Protein AF-A0A645HTK4-F1 (afdb_monomer_lite)

Sequence (101 aa):
MVKGFEHVIRPSVYMAYEDKYFDSLAVNLAFIHYEKLAEMFGGYGELVEDPDQIVPAIERAIASGKPAIVNVRVEDILKDGYSTRTKVMATAFAPYCRDYE

Secondary structure (DSSP, 8-state):
--TTGGGSS-HHHHHHHHHHH---TTT-PPP--HHHHHHHTTSEEEEE-SGGGHHHHHHHHHHTTS-EEEEE----TTTTSS-HHHHHHHHHHGGG-----

Foldseek 3Di:
DDPPQQDDAALVVQVVCCVVPLARPPPDDPDDQVLVVQVVVVAGGDEAADPVCPVVVVVVRVVVVGPGDHHYDDDDPSSNHDDPVVVVVSVVCVVSYDHDD

Radius of gyration: 19.72 Å; chains: 1; bounding box: 36×35×49 Å

Structure (mmCIF, N/CA/C/O backbone):
data_AF-A0A645HTK4-F1
#
_entry.id   AF-A0A645HTK4-F1
#
loop_
_atom_site.group_PDB
_atom_site.id
_atom_site.type_symbol
_atom_site.label_atom_id
_atom_site.label_alt_id
_atom_site.label_comp_id
_atom_site.label_asym_id
_atom_site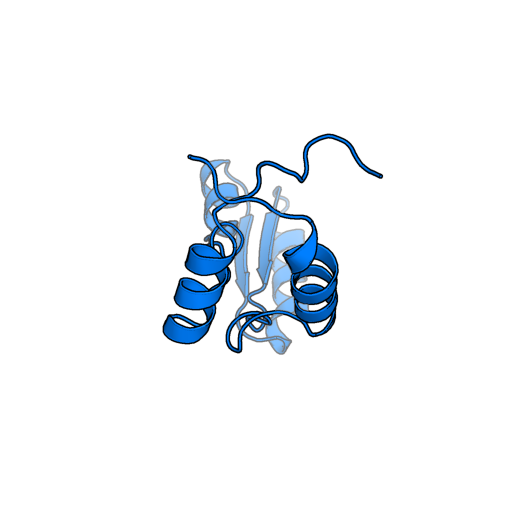.label_entity_id
_atom_site.label_seq_id
_atom_site.pdbx_PDB_ins_code
_atom_site.Cartn_x
_atom_site.Cartn_y
_atom_site.Cartn_z
_atom_site.occupancy
_atom_site.B_iso_or_equiv
_atom_site.auth_seq_id
_atom_site.auth_comp_id
_atom_site.auth_asym_id
_atom_site.auth_atom_id
_atom_site.pdbx_PDB_model_num
ATOM 1 N N . MET A 1 1 ? -1.004 18.512 -32.741 1.00 46.94 1 MET A N 1
ATOM 2 C CA . MET A 1 1 ? 0.378 18.730 -32.266 1.00 46.94 1 MET A CA 1
ATOM 3 C C . MET A 1 1 ? 0.291 19.435 -30.924 1.00 46.94 1 MET A C 1
ATOM 5 O O . MET A 1 1 ? -0.241 20.538 -30.883 1.00 46.94 1 MET A O 1
ATOM 9 N N . VAL A 1 2 ? 0.683 18.771 -29.835 1.00 42.09 2 VAL A N 1
ATOM 10 C CA . VAL A 1 2 ? 0.683 19.374 -28.493 1.00 42.09 2 VAL A CA 1
ATOM 11 C C . VAL A 1 2 ? 1.997 20.133 -28.347 1.00 42.09 2 VAL A C 1
ATOM 13 O O . VAL A 1 2 ? 3.062 19.529 -28.390 1.00 42.09 2 VAL A O 1
ATOM 16 N N . LYS A 1 3 ? 1.919 21.459 -28.264 1.00 41.56 3 LYS A N 1
ATOM 17 C CA . LYS A 1 3 ? 3.073 22.341 -28.053 1.00 41.56 3 LYS A CA 1
ATOM 18 C C . LYS A 1 3 ? 3.667 22.054 -26.662 1.00 41.56 3 LYS A C 1
ATOM 20 O O . LYS A 1 3 ? 2.893 22.004 -25.708 1.00 41.56 3 LYS A O 1
ATOM 25 N N . GLY A 1 4 ? 4.982 21.867 -26.547 1.00 53.00 4 GLY A N 1
ATOM 26 C CA . GLY A 1 4 ? 5.695 21.623 -25.282 1.00 53.00 4 GLY A CA 1
ATOM 27 C C . GLY A 1 4 ? 6.349 20.240 -25.136 1.00 53.00 4 GLY A C 1
ATOM 28 O O . GLY A 1 4 ? 7.067 20.020 -24.166 1.00 53.00 4 GLY A O 1
ATOM 29 N N . PHE A 1 5 ? 6.140 19.316 -26.080 1.00 54.16 5 PHE A N 1
ATOM 30 C CA . PHE A 1 5 ? 6.776 17.985 -26.075 1.00 54.16 5 PHE A CA 1
ATOM 31 C C . PHE A 1 5 ? 8.167 17.961 -26.731 1.00 54.16 5 PHE A C 1
ATOM 33 O O . PHE A 1 5 ? 8.918 17.008 -26.555 1.00 54.16 5 PHE A O 1
ATOM 40 N N . GLU A 1 6 ? 8.549 19.016 -27.448 1.00 56.00 6 GLU A N 1
ATOM 41 C CA . GLU A 1 6 ? 9.864 19.189 -28.085 1.00 56.00 6 GLU A CA 1
ATOM 42 C C . GLU A 1 6 ? 11.052 19.222 -27.098 1.00 56.00 6 GLU A C 1
ATOM 44 O O . GLU A 1 6 ? 12.209 19.218 -27.509 1.00 56.00 6 GLU A O 1
ATOM 49 N N . HIS A 1 7 ? 10.748 19.245 -25.804 1.00 55.84 7 HIS A N 1
ATOM 50 C CA . HIS A 1 7 ? 11.618 19.577 -24.686 1.00 55.84 7 HIS A CA 1
ATOM 51 C C . HIS A 1 7 ? 11.509 18.511 -23.570 1.00 55.84 7 HIS A C 1
ATOM 53 O O . HIS A 1 7 ? 11.553 18.802 -22.377 1.00 55.84 7 HIS A O 1
ATOM 59 N N . VAL A 1 8 ? 11.315 17.242 -23.923 1.00 60.91 8 VAL A N 1
ATOM 60 C CA . VAL A 1 8 ? 11.361 16.139 -22.945 1.00 60.91 8 VAL A CA 1
ATOM 61 C C . VAL A 1 8 ? 12.824 15.760 -22.665 1.00 60.91 8 VAL A C 1
ATOM 63 O O . VAL A 1 8 ? 13.709 16.068 -23.462 1.00 60.91 8 VAL A O 1
ATOM 66 N N . ILE A 1 9 ? 13.095 15.129 -21.512 1.00 63.66 9 ILE A N 1
ATOM 67 C CA . ILE A 1 9 ? 14.389 14.495 -21.189 1.00 63.66 9 ILE A CA 1
ATOM 68 C C . ILE A 1 9 ? 14.957 13.811 -22.440 1.00 63.66 9 ILE A C 1
ATOM 70 O O . ILE A 1 9 ? 14.210 13.114 -23.128 1.00 63.66 9 ILE A O 1
ATOM 74 N N . ARG A 1 10 ? 16.262 14.011 -22.709 1.00 65.75 10 ARG A N 1
ATOM 75 C CA . ARG A 1 10 ? 16.976 13.448 -23.869 1.00 65.75 10 ARG A CA 1
ATOM 76 C C . ARG A 1 10 ? 16.529 11.998 -24.113 1.00 65.75 10 ARG A C 1
ATOM 78 O O . ARG A 1 10 ? 16.859 11.144 -23.283 1.00 65.75 10 ARG A O 1
ATOM 85 N N . PRO A 1 11 ? 15.784 11.694 -25.195 1.00 66.88 11 PRO A N 1
ATOM 86 C CA . PRO A 1 11 ? 15.213 10.363 -25.402 1.00 66.88 11 PRO A CA 1
ATOM 87 C C . PRO A 1 11 ? 16.277 9.270 -25.416 1.00 66.88 11 PRO A C 1
ATOM 89 O O . PRO A 1 11 ? 16.052 8.180 -24.907 1.00 66.88 11 PRO A O 1
ATOM 92 N N . SER A 1 12 ? 17.463 9.590 -25.935 1.00 67.94 12 SER A N 1
ATOM 93 C CA . SER A 1 12 ? 18.632 8.709 -25.933 1.00 67.94 12 SER A CA 1
ATOM 94 C C . SER A 1 12 ? 19.090 8.338 -24.516 1.00 67.94 12 SER A C 1
ATOM 96 O O . SER A 1 12 ? 19.396 7.178 -24.252 1.00 67.94 12 SER A O 1
ATOM 98 N N . VAL A 1 13 ? 19.091 9.300 -23.588 1.00 68.75 13 VAL A N 1
ATOM 99 C CA . VAL A 1 13 ? 19.430 9.085 -22.173 1.00 68.75 13 VAL A CA 1
ATOM 100 C C . VAL A 1 13 ? 18.337 8.284 -21.478 1.00 68.75 13 VAL A C 1
ATOM 102 O O . VAL A 1 13 ? 18.643 7.353 -20.741 1.00 68.75 13 VAL A O 1
ATOM 105 N N . TYR A 1 14 ? 17.076 8.628 -21.734 1.00 68.00 14 TYR A N 1
ATOM 106 C CA . TYR A 1 14 ? 15.919 7.942 -21.170 1.00 68.00 14 TYR A CA 1
ATOM 107 C C . TYR A 1 14 ? 15.889 6.463 -21.583 1.00 68.00 14 TYR A C 1
ATOM 109 O O . TYR A 1 14 ? 15.893 5.591 -20.721 1.00 68.00 14 TYR A O 1
ATOM 117 N N . MET A 1 15 ? 16.012 6.178 -22.883 1.00 68.88 15 MET A N 1
ATOM 118 C CA . MET A 1 15 ? 16.051 4.810 -23.406 1.00 68.88 15 MET A CA 1
ATOM 119 C C . MET A 1 15 ? 17.262 4.015 -22.906 1.00 68.88 15 MET A C 1
ATOM 121 O O . MET A 1 15 ? 17.115 2.860 -22.526 1.00 68.88 15 MET A O 1
ATOM 125 N N . ALA A 1 16 ? 18.456 4.619 -22.859 1.00 69.62 16 ALA A N 1
ATOM 126 C CA . ALA A 1 16 ? 19.648 3.937 -22.350 1.00 69.62 16 ALA A CA 1
ATOM 127 C C . ALA A 1 16 ? 19.560 3.630 -20.846 1.00 69.62 16 ALA A C 1
ATOM 129 O O . ALA A 1 16 ? 20.092 2.618 -20.387 1.00 69.62 16 ALA A O 1
ATOM 130 N N . TYR A 1 17 ? 18.910 4.502 -20.070 1.00 67.00 17 TYR A N 1
ATOM 131 C CA . TYR A 1 17 ? 18.659 4.260 -18.654 1.00 67.00 17 TYR A CA 1
ATOM 132 C C . TYR A 1 17 ? 17.680 3.100 -18.472 1.00 67.00 17 TYR A C 1
ATOM 134 O O . TYR A 1 17 ? 17.919 2.207 -17.667 1.00 67.00 17 TYR A O 1
ATOM 142 N N . GLU A 1 18 ? 16.617 3.063 -19.265 1.00 64.44 18 GLU A N 1
ATOM 143 C CA . GLU A 1 18 ? 15.597 2.022 -19.170 1.00 64.44 18 GLU A CA 1
ATOM 144 C C . GLU A 1 18 ? 16.081 0.655 -19.638 1.00 64.44 18 GLU A C 1
ATOM 146 O O . GLU A 1 18 ? 15.827 -0.326 -18.946 1.00 64.44 18 GLU A O 1
ATOM 151 N N . ASP A 1 19 ? 16.846 0.576 -20.729 1.00 66.25 19 ASP A N 1
ATOM 152 C CA . ASP A 1 19 ? 17.473 -0.680 -21.166 1.00 66.25 19 ASP A CA 1
ATOM 153 C C . ASP A 1 19 ? 18.411 -1.251 -20.091 1.00 66.25 19 ASP A C 1
ATOM 155 O O . ASP A 1 19 ? 18.571 -2.467 -19.966 1.00 66.25 19 ASP A O 1
ATOM 159 N N . LYS A 1 20 ? 19.054 -0.374 -19.312 1.00 66.75 20 LYS A N 1
ATOM 160 C CA . LYS A 1 20 ? 20.035 -0.769 -18.299 1.00 66.75 20 LYS A CA 1
ATOM 161 C C . LYS A 1 20 ? 19.407 -1.100 -16.949 1.00 66.75 20 LYS A C 1
ATOM 163 O O . LYS A 1 20 ? 19.892 -2.005 -16.271 1.00 66.75 20 LYS A O 1
ATOM 168 N N . TYR A 1 21 ? 18.400 -0.343 -16.531 1.00 63.41 21 TYR A N 1
ATOM 169 C CA . TYR A 1 21 ? 17.862 -0.403 -15.173 1.00 63.41 21 TYR A CA 1
ATOM 170 C C . TYR A 1 21 ? 16.452 -0.991 -15.106 1.00 63.41 21 TYR A C 1
ATOM 172 O O . TYR A 1 21 ? 16.013 -1.302 -14.005 1.00 63.41 21 TYR A O 1
ATOM 180 N N . PHE A 1 22 ? 15.764 -1.171 -16.246 1.00 60.72 22 PHE A N 1
ATOM 181 C CA . PHE A 1 22 ? 14.354 -1.593 -16.317 1.00 60.72 22 PHE A CA 1
ATOM 182 C C . PHE A 1 22 ? 13.442 -0.781 -15.389 1.00 60.72 22 PHE A C 1
ATOM 184 O O . PHE A 1 22 ? 12.384 -1.231 -14.966 1.00 60.72 22 PHE A O 1
ATOM 191 N N . ASP A 1 23 ? 13.869 0.443 -15.096 1.00 60.78 23 ASP A N 1
ATOM 192 C CA . ASP A 1 23 ? 13.297 1.305 -14.088 1.00 60.78 23 ASP A CA 1
ATOM 193 C C . ASP A 1 23 ? 12.893 2.601 -14.783 1.00 60.78 23 ASP A C 1
ATOM 195 O O . ASP A 1 23 ? 13.742 3.344 -15.291 1.00 60.78 23 ASP A O 1
ATOM 199 N N . SER A 1 24 ? 11.585 2.819 -14.918 1.00 60.66 24 SER A N 1
ATOM 200 C CA . SER A 1 24 ? 11.062 3.955 -15.666 1.00 60.66 24 SER A CA 1
ATOM 201 C C . SER A 1 24 ? 11.455 5.261 -14.971 1.00 60.66 24 SER A C 1
ATOM 203 O O . SER A 1 24 ? 10.910 5.635 -13.926 1.00 60.66 24 SER A O 1
ATOM 205 N N . LEU A 1 25 ? 12.409 5.974 -15.579 1.00 59.31 25 LEU A N 1
ATOM 206 C CA . LEU A 1 25 ? 12.978 7.202 -15.031 1.00 59.31 25 LEU A CA 1
ATOM 207 C C . LEU A 1 25 ? 11.859 8.226 -14.769 1.00 59.31 25 LEU A C 1
ATOM 209 O O . LEU A 1 25 ? 11.018 8.477 -15.632 1.00 59.31 25 LEU A O 1
ATOM 213 N N . ALA A 1 26 ? 11.871 8.830 -13.579 1.00 62.62 26 ALA A N 1
ATOM 214 C CA . ALA A 1 26 ? 10.911 9.841 -13.120 1.00 62.62 26 ALA A CA 1
ATOM 215 C C . ALA A 1 26 ? 9.451 9.378 -12.912 1.00 62.62 26 ALA A C 1
ATOM 217 O O . ALA A 1 26 ? 8.618 10.210 -12.550 1.00 62.62 26 ALA A O 1
ATOM 218 N N . VAL A 1 27 ? 9.128 8.089 -13.085 1.00 67.50 27 VAL A N 1
ATOM 219 C CA . VAL A 1 27 ? 7.771 7.561 -12.822 1.00 67.50 27 VAL A CA 1
ATOM 220 C C . VAL A 1 27 ? 7.743 6.326 -11.926 1.00 67.50 27 VAL A C 1
ATOM 222 O O . VAL A 1 27 ? 6.679 6.021 -11.391 1.00 67.50 27 VAL A O 1
ATOM 225 N N . ASN A 1 28 ? 8.875 5.649 -11.710 1.00 67.19 28 ASN A N 1
ATOM 226 C CA . ASN A 1 28 ? 8.961 4.646 -10.660 1.00 67.19 28 ASN A CA 1
ATOM 227 C C . 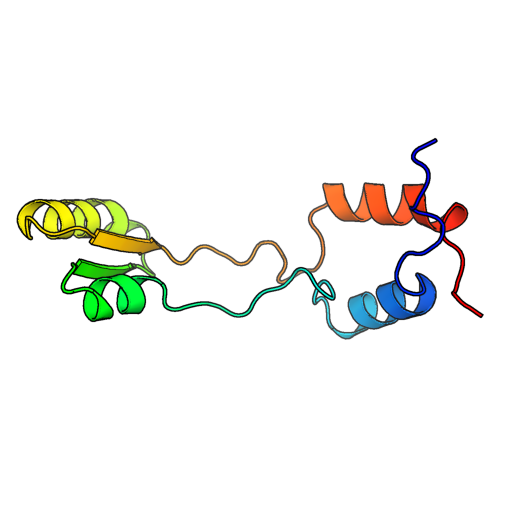ASN A 1 28 ? 9.223 5.319 -9.310 1.00 67.19 28 ASN A C 1
ATOM 229 O O . ASN A 1 28 ? 10.252 5.964 -9.087 1.00 67.19 28 ASN A O 1
ATOM 233 N N . LEU A 1 29 ? 8.246 5.204 -8.422 1.00 73.06 29 LEU A N 1
ATOM 234 C CA . LEU A 1 29 ? 8.324 5.707 -7.063 1.00 73.06 29 LEU A CA 1
ATOM 235 C C . LEU A 1 29 ? 8.591 4.521 -6.148 1.00 73.06 29 LEU A C 1
ATOM 237 O O . LEU A 1 29 ? 7.898 3.508 -6.214 1.00 73.06 29 LEU A O 1
ATOM 241 N N . ALA A 1 30 ? 9.577 4.672 -5.264 1.00 78.88 30 ALA A N 1
ATOM 242 C CA . ALA A 1 30 ? 9.838 3.678 -4.235 1.00 78.88 30 ALA A CA 1
ATOM 243 C C . ALA A 1 30 ? 8.568 3.402 -3.418 1.00 78.88 30 ALA A C 1
ATOM 245 O O . ALA A 1 30 ? 7.735 4.290 -3.230 1.00 78.88 30 ALA A O 1
ATOM 246 N N . PHE A 1 31 ? 8.448 2.182 -2.896 1.00 86.62 31 PHE A N 1
ATOM 247 C CA . PHE A 1 31 ? 7.335 1.818 -2.029 1.00 86.62 31 PHE A CA 1
ATOM 248 C C . PHE A 1 31 ? 7.224 2.784 -0.838 1.00 86.62 31 PHE A C 1
ATOM 250 O O . PHE A 1 31 ? 8.203 3.024 -0.125 1.00 86.62 31 PHE A O 1
ATOM 257 N N . ILE A 1 32 ? 6.024 3.326 -0.619 1.00 91.44 32 ILE A N 1
ATOM 258 C CA . ILE A 1 32 ? 5.745 4.289 0.449 1.00 91.44 32 ILE A CA 1
ATOM 259 C C . ILE A 1 32 ? 4.822 3.646 1.486 1.00 91.44 32 ILE A C 1
ATOM 261 O O . ILE A 1 32 ? 3.762 3.113 1.162 1.00 91.44 32 ILE A O 1
ATOM 265 N N . HIS A 1 33 ? 5.217 3.758 2.754 1.00 95.75 33 HIS A N 1
ATOM 266 C CA . HIS A 1 33 ? 4.442 3.328 3.918 1.00 95.75 33 HIS A CA 1
ATOM 267 C C . HIS A 1 33 ? 3.314 4.322 4.247 1.00 95.75 33 HIS A C 1
ATOM 269 O O . HIS A 1 33 ? 3.361 5.029 5.257 1.00 95.75 33 HIS A O 1
ATOM 275 N N . TYR A 1 34 ? 2.313 4.428 3.369 1.00 96.75 34 TYR A N 1
ATOM 276 C CA . TYR A 1 34 ? 1.190 5.355 3.544 1.00 96.75 34 TYR A CA 1
ATOM 277 C C . TYR A 1 34 ? 0.391 5.091 4.822 1.00 96.75 34 TYR A C 1
ATOM 279 O O . TYR A 1 34 ? -0.127 6.027 5.423 1.00 96.75 34 TYR A O 1
ATOM 287 N N . GLU A 1 35 ? 0.324 3.844 5.278 1.00 97.94 35 GLU A N 1
ATOM 288 C CA . GLU A 1 35 ? -0.345 3.467 6.518 1.00 97.94 35 GLU A CA 1
ATOM 289 C C . GLU A 1 35 ? 0.232 4.193 7.741 1.00 97.94 35 GLU A C 1
ATOM 291 O O . GLU A 1 35 ? -0.519 4.616 8.619 1.00 97.94 35 GLU A O 1
ATOM 296 N N . LYS A 1 36 ? 1.544 4.463 7.756 1.00 97.75 36 LYS A N 1
ATOM 297 C CA . LYS A 1 36 ? 2.187 5.222 8.839 1.00 97.75 36 LYS A CA 1
ATOM 298 C C . LYS A 1 36 ? 1.748 6.681 8.870 1.00 97.75 36 LYS A C 1
ATOM 300 O O . LYS A 1 36 ? 1.746 7.294 9.934 1.00 97.75 36 LYS A O 1
ATOM 305 N N . LEU A 1 37 ? 1.338 7.248 7.732 1.00 97.25 37 LEU A N 1
ATOM 306 C CA . LEU A 1 37 ? 0.763 8.594 7.717 1.00 97.25 37 LEU A CA 1
ATOM 307 C C . LEU A 1 37 ? -0.545 8.622 8.508 1.00 97.25 37 LEU A C 1
ATOM 309 O O . LEU A 1 37 ? -0.758 9.560 9.268 1.00 97.25 37 LEU A O 1
ATOM 313 N N . ALA A 1 38 ? -1.392 7.593 8.392 1.00 97.00 38 ALA A N 1
ATOM 314 C CA . ALA A 1 38 ? -2.611 7.522 9.193 1.00 97.00 38 ALA A CA 1
ATOM 315 C C . ALA A 1 38 ? -2.285 7.508 10.691 1.00 97.00 38 ALA A C 1
ATOM 317 O O . ALA A 1 38 ? -2.871 8.287 11.441 1.00 97.00 38 ALA A O 1
ATOM 318 N N . GLU A 1 39 ? -1.310 6.702 11.119 1.00 95.81 39 GLU A N 1
ATOM 31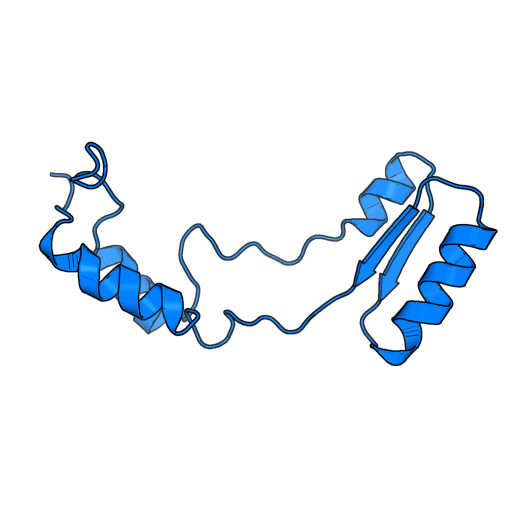9 C CA . GLU A 1 39 ? -0.867 6.643 12.519 1.00 95.81 39 GLU A CA 1
ATOM 320 C C . GLU A 1 39 ? -0.372 8.003 13.034 1.00 95.81 39 GLU A C 1
ATOM 322 O O . GLU A 1 39 ? -0.750 8.425 14.128 1.00 95.81 39 GLU A O 1
ATOM 327 N N . MET A 1 40 ? 0.411 8.732 12.228 1.00 97.12 40 MET A N 1
ATOM 328 C CA . MET A 1 40 ? 0.923 10.063 12.582 1.00 97.12 40 MET A CA 1
ATOM 329 C C . MET A 1 40 ? -0.188 11.082 12.868 1.00 97.12 40 MET A C 1
ATOM 331 O O . MET A 1 40 ? -0.003 11.970 13.700 1.00 97.12 40 MET A O 1
ATOM 335 N N . PHE A 1 41 ? -1.344 10.953 12.213 1.00 96.88 41 PHE A N 1
ATOM 336 C CA . PHE A 1 41 ? -2.512 11.813 12.432 1.00 96.88 41 PHE A CA 1
ATOM 337 C C . PHE A 1 41 ? -3.523 11.221 13.433 1.00 96.88 41 PHE A C 1
ATOM 339 O O . PHE A 1 41 ? -4.645 11.715 13.542 1.00 96.88 41 PHE A O 1
ATOM 346 N N . GLY A 1 42 ? -3.145 10.176 14.180 1.00 96.81 42 GLY A N 1
ATOM 347 C CA . GLY A 1 42 ? -4.003 9.517 15.174 1.00 96.81 42 GLY A CA 1
ATOM 348 C C . GLY A 1 42 ? -5.050 8.565 14.583 1.00 96.81 42 GLY A C 1
ATOM 349 O O . GLY A 1 42 ? -5.947 8.111 15.299 1.00 96.81 42 GLY A O 1
ATOM 350 N N . GLY A 1 43 ? -4.941 8.266 13.289 1.00 98.06 43 GLY A N 1
ATOM 351 C CA . GLY A 1 43 ? -5.765 7.320 12.548 1.00 98.06 43 GLY A CA 1
ATOM 352 C C . GLY A 1 43 ? -5.356 5.854 12.732 1.00 98.06 43 GLY A C 1
ATOM 353 O O . GLY A 1 43 ? -4.578 5.505 13.621 1.00 98.06 43 GLY A O 1
ATOM 354 N N . TYR A 1 44 ? -5.917 4.987 11.890 1.00 98.50 44 TYR A N 1
ATOM 355 C CA . TYR A 1 44 ? -5.582 3.565 11.783 1.00 98.50 44 TYR A CA 1
ATOM 356 C C . TYR A 1 44 ? -4.736 3.309 10.532 1.00 98.50 44 TYR A C 1
ATOM 358 O O . TYR A 1 44 ? -5.148 3.664 9.430 1.00 98.50 44 TYR A O 1
ATOM 366 N N . GLY A 1 45 ? -3.571 2.688 10.689 1.00 98.38 45 GLY A N 1
ATOM 367 C CA . GLY A 1 45 ? -2.725 2.261 9.580 1.00 98.38 45 GLY A CA 1
ATOM 368 C C . GLY A 1 45 ? -2.562 0.747 9.577 1.00 98.38 45 GLY A C 1
ATOM 369 O O . GLY A 1 45 ? -2.259 0.166 10.613 1.00 98.38 45 GLY A O 1
ATOM 370 N N . GLU A 1 46 ? -2.736 0.105 8.422 1.00 98.38 46 GLU A N 1
ATOM 371 C CA . GLU A 1 46 ? -2.366 -1.298 8.232 1.00 98.38 46 GLU A CA 1
ATOM 372 C C . GLU A 1 46 ? -1.752 -1.523 6.845 1.00 98.38 46 GLU A C 1
ATOM 374 O O . GLU A 1 46 ? -2.293 -1.056 5.843 1.00 98.38 46 GLU A O 1
ATOM 379 N N . LEU A 1 47 ? -0.630 -2.246 6.785 1.00 98.31 47 LEU A N 1
ATOM 380 C CA . LEU A 1 47 ? -0.015 -2.726 5.546 1.00 98.31 47 LEU A CA 1
ATOM 381 C C . LEU A 1 47 ? -0.476 -4.162 5.274 1.00 98.31 47 LEU A C 1
ATOM 383 O O . LEU A 1 47 ? -0.318 -5.034 6.125 1.00 98.31 47 LEU A O 1
ATOM 387 N N . VAL A 1 48 ? -0.997 -4.408 4.074 1.00 98.25 48 VAL A N 1
ATOM 388 C CA . VAL A 1 48 ? -1.461 -5.718 3.607 1.00 98.25 48 VAL A CA 1
ATOM 389 C C . VAL A 1 48 ? -0.571 -6.189 2.462 1.00 98.25 48 VAL A C 1
ATOM 391 O O . VAL A 1 48 ? -0.521 -5.548 1.415 1.00 98.25 48 VAL A O 1
ATOM 394 N N . GLU A 1 49 ? 0.116 -7.315 2.651 1.00 96.50 49 GLU A N 1
ATOM 395 C CA . GLU A 1 49 ? 0.948 -7.955 1.613 1.00 96.50 49 GLU A CA 1
ATOM 396 C C . GLU A 1 49 ? 0.346 -9.263 1.075 1.00 96.50 49 GLU A C 1
ATOM 398 O O . GLU A 1 49 ? 0.798 -9.776 0.056 1.00 96.50 49 GLU A O 1
ATOM 403 N N . ASP A 1 50 ? -0.686 -9.782 1.740 1.00 96.75 50 ASP A N 1
ATOM 404 C CA . ASP A 1 50 ? -1.406 -10.995 1.356 1.00 96.75 50 ASP A CA 1
ATOM 405 C C . ASP A 1 50 ? -2.825 -10.624 0.879 1.00 96.75 50 ASP A C 1
ATOM 407 O O . ASP A 1 50 ? -3.572 -10.001 1.644 1.00 96.75 50 ASP A O 1
ATOM 411 N N . PRO A 1 51 ? -3.227 -10.990 -0.356 1.00 96.38 51 PRO A N 1
ATOM 412 C CA . PRO A 1 51 ? -4.577 -10.754 -0.863 1.00 96.38 51 PRO A CA 1
ATOM 413 C C . PRO A 1 51 ? -5.694 -11.256 0.062 1.00 96.38 51 PRO A C 1
ATOM 415 O O . PRO A 1 51 ? -6.725 -10.589 0.187 1.00 96.38 51 PRO A O 1
ATOM 418 N N . ASP A 1 52 ? -5.480 -12.372 0.765 1.00 98.12 52 ASP A N 1
ATOM 419 C CA . ASP A 1 52 ? -6.481 -12.958 1.666 1.00 98.12 52 ASP A CA 1
ATOM 420 C C . ASP A 1 52 ? -6.713 -12.096 2.921 1.00 98.12 52 ASP A C 1
ATOM 422 O O . ASP A 1 52 ? -7.718 -12.245 3.620 1.00 98.12 52 ASP A O 1
ATOM 426 N N . GLN A 1 53 ? -5.815 -11.146 3.201 1.00 98.25 53 GLN A N 1
ATOM 427 C CA . GLN A 1 53 ? -5.923 -10.216 4.324 1.00 98.25 53 GLN A CA 1
ATOM 428 C C . GLN A 1 53 ? -6.627 -8.902 3.974 1.00 98.25 53 GLN A C 1
ATOM 430 O O . GLN A 1 53 ? -6.936 -8.140 4.888 1.00 98.25 53 GLN A O 1
ATOM 435 N N . ILE A 1 54 ? -6.950 -8.636 2.702 1.00 98.00 54 ILE A N 1
ATOM 436 C CA . ILE A 1 54 ? -7.570 -7.364 2.288 1.00 98.00 54 ILE A CA 1
ATOM 4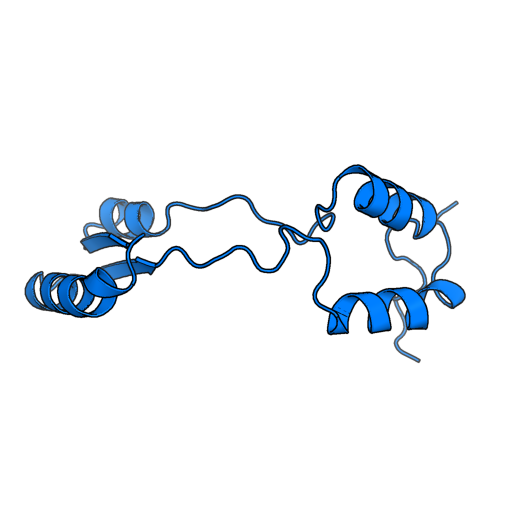37 C C . ILE A 1 54 ? -8.911 -7.145 2.998 1.00 98.00 54 ILE A C 1
ATOM 439 O O . ILE A 1 54 ? -9.118 -6.110 3.632 1.00 98.00 54 ILE A O 1
ATOM 443 N N . VAL A 1 55 ? -9.824 -8.117 2.916 1.00 98.44 55 VAL A N 1
ATOM 444 C CA . VAL A 1 55 ? -11.155 -7.996 3.535 1.00 98.44 55 VAL A CA 1
ATOM 445 C C . VAL A 1 55 ? -11.051 -7.932 5.069 1.00 98.44 55 VAL A C 1
ATOM 447 O O . VAL A 1 55 ? -11.579 -6.975 5.639 1.00 98.44 55 VAL A O 1
ATOM 450 N N . PRO A 1 56 ? -10.309 -8.831 5.751 1.00 98.56 56 PRO A N 1
ATOM 451 C CA . PRO A 1 56 ? -10.095 -8.729 7.196 1.00 98.56 56 PRO A CA 1
ATOM 452 C C . PRO A 1 56 ? -9.482 -7.397 7.664 1.00 98.56 56 PRO A C 1
ATOM 454 O O . PRO A 1 56 ? -9.867 -6.878 8.713 1.00 98.56 56 PRO A O 1
ATOM 457 N N . ALA A 1 57 ? -8.534 -6.827 6.914 1.00 98.56 57 ALA A N 1
ATOM 458 C CA . ALA A 1 57 ? -7.909 -5.545 7.247 1.00 98.56 57 ALA A CA 1
ATOM 459 C C . ALA A 1 57 ? -8.909 -4.385 7.173 1.00 98.56 57 ALA A C 1
ATOM 461 O O . ALA A 1 57 ? -8.927 -3.511 8.041 1.00 98.56 57 ALA A O 1
ATOM 462 N N . ILE A 1 58 ? -9.793 -4.403 6.172 1.00 98.50 58 ILE A N 1
ATOM 463 C CA . ILE A 1 58 ? -10.875 -3.422 6.046 1.00 98.50 58 ILE A CA 1
ATOM 464 C C . ILE A 1 58 ? -11.846 -3.536 7.229 1.00 98.50 58 ILE A C 1
ATOM 466 O O . ILE A 1 58 ? -12.230 -2.516 7.802 1.00 98.50 58 ILE A O 1
ATOM 470 N N . GLU A 1 59 ? -12.213 -4.750 7.646 1.00 98.62 59 GLU A N 1
ATOM 471 C CA . GLU A 1 59 ? -13.084 -4.959 8.811 1.00 98.62 59 GLU A CA 1
ATOM 472 C C . GLU A 1 59 ? -12.461 -4.404 10.102 1.00 98.62 59 GLU A C 1
ATOM 474 O O . GLU A 1 59 ? -13.132 -3.690 10.854 1.00 98.62 59 GLU A O 1
ATOM 479 N N . ARG A 1 60 ? -11.163 -4.653 10.335 1.00 98.56 60 ARG A N 1
ATOM 480 C CA . ARG A 1 60 ? -10.415 -4.073 11.467 1.00 98.56 60 ARG A CA 1
ATOM 481 C C . ARG A 1 60 ? -10.354 -2.548 11.400 1.00 98.56 60 ARG A C 1
ATOM 483 O O . ARG A 1 60 ? -10.582 -1.883 12.412 1.00 98.56 60 ARG A O 1
ATOM 490 N N . ALA A 1 61 ? -10.094 -1.990 10.219 1.00 98.38 61 ALA A N 1
ATOM 491 C CA . ALA A 1 61 ? -10.055 -0.549 10.000 1.00 98.38 61 ALA A CA 1
ATOM 492 C C . ALA A 1 61 ? -11.403 0.112 10.325 1.00 98.38 61 ALA A C 1
ATOM 494 O O . ALA A 1 61 ? -11.435 1.121 11.029 1.00 98.38 61 ALA A O 1
ATOM 495 N N . ILE A 1 62 ? -12.519 -0.484 9.892 1.00 98.44 62 ILE A N 1
ATOM 496 C CA . ILE A 1 62 ? -13.871 -0.007 10.217 1.00 98.44 62 ILE A CA 1
ATOM 497 C C . ILE A 1 62 ? -14.130 -0.106 11.725 1.00 98.44 62 ILE A C 1
ATOM 499 O O . ILE A 1 62 ? -14.569 0.869 12.338 1.00 98.44 62 ILE A O 1
ATOM 503 N N . ALA A 1 63 ? -13.814 -1.249 12.341 1.00 98.56 63 ALA A N 1
ATOM 504 C CA . ALA A 1 63 ? -13.995 -1.466 13.777 1.00 98.56 63 ALA A CA 1
ATOM 505 C C . ALA A 1 63 ? -13.167 -0.496 14.642 1.00 98.56 63 ALA A C 1
ATOM 507 O O . ALA A 1 63 ? -13.554 -0.201 15.772 1.00 98.56 63 ALA A O 1
ATOM 508 N N . SER A 1 64 ? -12.058 0.036 14.114 1.00 97.94 64 SER A N 1
ATOM 509 C CA . SER A 1 64 ? -11.228 1.025 14.809 1.00 97.94 64 SER A CA 1
ATOM 510 C C . SER A 1 64 ? -11.952 2.351 15.079 1.00 97.94 64 SER A C 1
ATOM 512 O O . SER A 1 64 ? -11.554 3.082 15.986 1.00 97.94 64 SER A O 1
ATOM 514 N N . GLY A 1 65 ? -12.987 2.682 14.293 1.00 97.94 65 GLY A N 1
ATOM 515 C CA . GLY A 1 65 ? -13.714 3.952 14.388 1.00 97.94 65 GLY A CA 1
ATOM 516 C C . GLY A 1 65 ? -12.876 5.191 14.044 1.00 97.94 65 GLY A C 1
ATOM 517 O O . GLY A 1 65 ? -13.282 6.310 14.359 1.00 97.94 65 GLY A O 1
ATOM 518 N N . LYS A 1 66 ? -11.702 5.012 13.429 1.00 97.75 66 LYS A N 1
ATOM 519 C CA . LYS A 1 66 ? -10.755 6.080 13.090 1.00 97.75 66 LYS A CA 1
ATOM 520 C C . LYS A 1 66 ? -10.680 6.299 11.576 1.00 97.75 66 LYS A C 1
ATOM 522 O O . LYS A 1 66 ? -10.920 5.362 10.816 1.00 97.75 66 LYS A O 1
ATOM 527 N N . PRO A 1 67 ? -10.270 7.496 11.111 1.00 97.88 67 PRO A N 1
ATOM 528 C CA . PRO A 1 67 ? -9.760 7.656 9.752 1.00 97.88 67 PRO A CA 1
ATOM 529 C C . PRO A 1 67 ? -8.640 6.641 9.501 1.00 97.88 67 PRO A C 1
ATOM 531 O O . PRO A 1 67 ? -7.728 6.531 10.323 1.00 97.88 67 PRO A O 1
ATOM 534 N N . ALA A 1 68 ? -8.723 5.888 8.406 1.00 98.25 68 ALA A N 1
ATOM 535 C CA . ALA A 1 68 ? -7.880 4.719 8.196 1.00 98.25 68 ALA A CA 1
ATOM 536 C C . ALA A 1 68 ? -7.218 4.696 6.814 1.00 98.25 68 ALA A C 1
ATOM 538 O O . ALA A 1 68 ? -7.832 5.088 5.821 1.00 98.25 68 ALA A O 1
ATOM 539 N N . ILE A 1 69 ? -5.989 4.179 6.755 1.00 98.56 69 ILE A N 1
ATOM 540 C CA . ILE A 1 69 ? -5.306 3.780 5.522 1.00 98.56 69 ILE A CA 1
ATOM 541 C C . ILE A 1 69 ? -5.007 2.282 5.614 1.00 98.56 69 ILE A C 1
ATOM 543 O O . ILE A 1 69 ? -4.216 1.852 6.451 1.00 98.56 69 ILE A O 1
ATOM 547 N N . VAL A 1 70 ? -5.620 1.506 4.718 1.00 98.38 70 VAL A N 1
ATOM 548 C CA . VAL A 1 70 ? -5.245 0.113 4.441 1.00 98.38 70 VAL A CA 1
ATOM 549 C C . VAL A 1 70 ? -4.358 0.132 3.197 1.00 98.38 70 VAL A C 1
ATOM 551 O O . VAL A 1 70 ? -4.848 0.296 2.080 1.00 98.38 70 VAL A O 1
ATOM 554 N N . ASN A 1 71 ? -3.045 0.056 3.396 1.00 98.12 71 ASN A N 1
ATOM 555 C CA . ASN A 1 71 ? -2.054 0.106 2.328 1.00 98.12 71 ASN A CA 1
ATOM 556 C C . ASN A 1 71 ? -1.865 -1.301 1.753 1.00 98.12 71 ASN A C 1
ATOM 558 O O . ASN A 1 71 ? -1.231 -2.145 2.379 1.00 98.12 71 ASN A O 1
ATOM 562 N N . VAL A 1 72 ? -2.451 -1.576 0.589 1.00 97.25 72 VAL A N 1
ATOM 563 C CA . VAL A 1 72 ? -2.360 -2.891 -0.058 1.00 97.25 72 VAL A CA 1
ATOM 564 C C . VAL A 1 72 ? -1.182 -2.896 -1.019 1.00 97.25 72 VAL A C 1
ATOM 566 O O . VAL A 1 72 ? -1.177 -2.175 -2.019 1.00 97.25 72 VAL A O 1
ATOM 569 N N . ARG A 1 73 ? -0.187 -3.734 -0.732 1.00 93.88 73 ARG A N 1
ATOM 570 C CA . ARG A 1 73 ? 0.934 -3.959 -1.634 1.00 93.88 73 ARG A CA 1
ATOM 571 C C . ARG A 1 73 ? 0.464 -4.811 -2.805 1.00 93.88 73 ARG A C 1
ATOM 573 O O . ARG A 1 73 ? 0.012 -5.937 -2.631 1.00 93.88 73 ARG A O 1
ATOM 580 N N . VAL A 1 74 ? 0.597 -4.259 -4.002 1.00 89.75 74 VAL A N 1
ATOM 581 C CA . VAL A 1 74 ? 0.341 -4.965 -5.259 1.00 89.75 74 VAL A CA 1
ATOM 582 C C . VAL A 1 74 ? 1.655 -5.314 -5.942 1.00 89.75 74 VAL A C 1
ATOM 584 O O . VAL A 1 74 ? 2.714 -4.782 -5.599 1.00 89.75 74 VAL A O 1
ATOM 587 N N . GLU A 1 75 ? 1.584 -6.227 -6.905 1.00 83.81 75 GLU A N 1
ATOM 588 C CA . GLU A 1 75 ? 2.712 -6.509 -7.780 1.00 83.81 75 GLU A CA 1
ATOM 589 C C . GLU A 1 75 ? 3.137 -5.242 -8.531 1.00 83.81 75 GLU A C 1
ATOM 591 O O . GLU A 1 75 ? 2.308 -4.469 -9.020 1.00 83.81 75 GLU A O 1
ATOM 596 N N . ASP A 1 76 ? 4.449 -5.033 -8.606 1.00 76.19 76 ASP A N 1
ATOM 597 C CA . ASP A 1 76 ? 5.020 -3.942 -9.378 1.00 76.19 76 ASP A CA 1
ATOM 598 C C . ASP A 1 76 ? 4.965 -4.290 -10.869 1.00 76.19 76 ASP A C 1
ATOM 600 O O . ASP A 1 76 ? 5.801 -5.026 -11.393 1.00 76.19 76 ASP A O 1
ATOM 604 N N . ILE A 1 77 ? 3.966 -3.735 -11.553 1.00 68.75 77 ILE A N 1
ATOM 605 C CA . ILE A 1 77 ? 3.746 -3.926 -12.991 1.00 68.75 77 ILE A CA 1
ATOM 606 C C . ILE A 1 77 ? 4.812 -3.253 -13.870 1.00 68.75 77 ILE A C 1
ATOM 608 O O . ILE A 1 77 ? 4.759 -3.399 -15.091 1.00 68.75 77 ILE A O 1
ATOM 612 N N . LEU A 1 78 ? 5.729 -2.478 -13.279 1.00 63.97 78 LEU A N 1
ATOM 613 C CA . LEU A 1 78 ? 6.846 -1.829 -13.968 1.00 63.97 78 LEU A CA 1
ATOM 614 C C . LEU A 1 78 ? 8.177 -2.551 -13.747 1.00 63.97 78 LEU A C 1
ATOM 616 O O . LEU A 1 78 ? 9.166 -2.182 -14.372 1.00 63.97 78 LEU A O 1
ATOM 620 N N . LYS A 1 79 ? 8.213 -3.587 -12.900 1.00 60.50 79 LYS A N 1
ATOM 621 C CA . LYS A 1 79 ? 9.434 -4.331 -12.556 1.00 60.50 79 LYS A CA 1
ATOM 622 C C . LYS A 1 79 ? 10.114 -4.988 -13.767 1.00 60.50 79 LYS A C 1
ATOM 624 O O . LYS A 1 79 ? 11.320 -5.213 -13.737 1.00 60.50 79 LYS A O 1
ATOM 629 N N . ASP A 1 80 ? 9.355 -5.231 -14.836 1.00 60.16 80 ASP A N 1
ATOM 630 C CA . ASP A 1 80 ? 9.835 -5.752 -16.125 1.00 60.16 80 ASP A CA 1
ATOM 631 C C . ASP A 1 80 ? 9.919 -4.657 -17.216 1.00 60.16 80 ASP A C 1
ATOM 633 O O . ASP A 1 80 ? 9.918 -4.924 -18.426 1.00 60.16 80 ASP A O 1
ATOM 637 N N . GLY A 1 81 ? 9.994 -3.393 -16.794 1.00 57.50 81 GLY A N 1
ATOM 638 C CA . GLY A 1 81 ? 9.916 -2.207 -17.636 1.00 57.50 81 GLY A CA 1
ATOM 639 C C . GLY A 1 81 ? 8.475 -1.780 -17.927 1.00 57.50 81 GLY A C 1
ATOM 640 O O . GLY A 1 81 ? 7.508 -2.242 -17.332 1.00 57.50 81 GLY A O 1
ATOM 641 N N . TYR A 1 82 ? 8.317 -0.851 -18.865 1.00 60.03 82 TYR A N 1
ATOM 642 C CA . TYR A 1 82 ? 7.024 -0.278 -19.234 1.00 60.03 82 TYR A CA 1
ATOM 643 C C . TYR A 1 82 ? 5.866 -1.266 -19.408 1.00 60.03 82 TYR A C 1
ATOM 645 O O . TYR A 1 82 ? 5.994 -2.283 -20.095 1.00 60.03 82 TYR A O 1
ATOM 653 N N . SER A 1 83 ? 4.666 -0.808 -19.032 1.00 55.75 83 SER A N 1
ATOM 654 C CA . SER A 1 83 ? 3.430 -1.340 -19.614 1.00 55.75 83 SER A CA 1
ATOM 655 C C . SER A 1 83 ? 3.512 -1.323 -21.149 1.00 55.75 83 SER A C 1
ATOM 657 O O . SER A 1 83 ? 4.034 -0.370 -21.740 1.00 55.75 83 SER A O 1
ATOM 659 N N . THR A 1 84 ? 2.948 -2.327 -21.829 1.00 56.44 84 THR A N 1
ATOM 660 C CA . THR A 1 84 ? 2.903 -2.383 -23.305 1.00 56.44 84 THR A CA 1
ATOM 661 C C . THR A 1 84 ? 2.406 -1.067 -23.916 1.00 56.44 84 THR A C 1
ATOM 663 O O . THR A 1 84 ? 2.907 -0.623 -24.947 1.00 56.44 84 THR A O 1
ATOM 666 N N . ARG A 1 85 ? 1.469 -0.389 -23.238 1.00 55.31 85 ARG A N 1
ATOM 667 C CA . ARG A 1 85 ? 0.920 0.908 -23.648 1.00 55.31 85 ARG A CA 1
ATOM 668 C C . ARG A 1 85 ? 1.960 2.034 -23.628 1.00 55.31 85 ARG A C 1
ATOM 670 O O . ARG A 1 85 ? 1.930 2.897 -24.501 1.00 55.31 85 ARG A O 1
ATOM 677 N N . THR A 1 86 ? 2.875 2.035 -22.662 1.00 59.34 86 THR A N 1
ATOM 678 C CA . THR A 1 86 ? 3.894 3.085 -22.528 1.00 59.34 86 THR A CA 1
ATOM 679 C C . THR A 1 86 ? 5.020 2.914 -23.549 1.00 59.34 86 THR A C 1
ATOM 681 O O . THR A 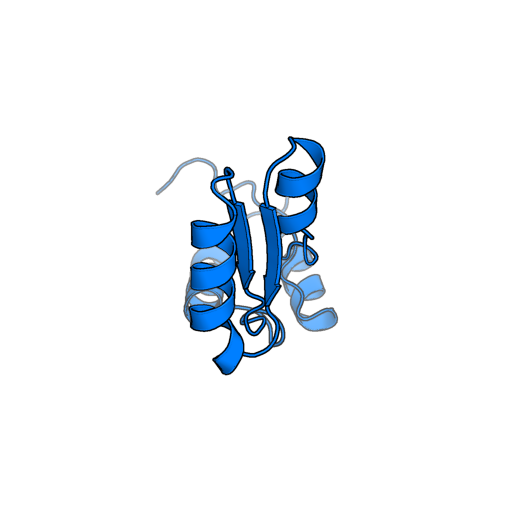1 86 ? 5.421 3.910 -24.144 1.00 59.34 86 THR A O 1
ATOM 684 N N . LYS A 1 87 ? 5.434 1.673 -23.869 1.00 60.28 87 LYS A N 1
ATOM 685 C CA . LYS A 1 87 ? 6.366 1.401 -24.987 1.00 60.28 87 LYS A CA 1
ATOM 686 C C . LYS A 1 87 ? 5.848 1.962 -26.310 1.00 60.28 87 LYS A C 1
ATOM 688 O O . LYS A 1 87 ? 6.589 2.621 -27.029 1.00 60.28 87 LYS A O 1
ATOM 693 N N . VAL A 1 88 ? 4.561 1.760 -26.602 1.00 64.25 88 VAL A N 1
ATOM 694 C CA . VAL A 1 88 ? 3.934 2.276 -27.829 1.00 64.25 88 VAL A CA 1
ATOM 695 C C . VAL A 1 88 ? 3.999 3.801 -27.889 1.00 64.25 88 VAL A C 1
ATOM 697 O O . VAL A 1 88 ? 4.354 4.343 -28.932 1.00 64.25 88 VAL A O 1
ATOM 700 N N . MET A 1 89 ? 3.712 4.497 -26.784 1.00 62.19 89 MET A N 1
ATOM 701 C CA . MET A 1 89 ? 3.819 5.959 -26.751 1.00 62.19 89 MET A CA 1
ATOM 702 C C . MET A 1 89 ? 5.272 6.427 -26.878 1.00 62.19 89 MET A C 1
ATOM 704 O O . MET A 1 89 ? 5.543 7.305 -27.691 1.00 62.19 89 MET A O 1
ATOM 708 N N . ALA A 1 90 ? 6.213 5.829 -26.142 1.00 64.25 90 ALA A N 1
ATOM 709 C CA . ALA A 1 90 ? 7.627 6.199 -26.208 1.00 64.25 90 ALA A CA 1
ATOM 710 C C . ALA A 1 90 ? 8.189 6.041 -27.632 1.00 64.25 90 ALA A C 1
ATOM 712 O O . ALA A 1 90 ? 8.778 6.977 -28.170 1.00 64.25 90 ALA A O 1
ATOM 713 N N . THR A 1 91 ? 7.930 4.908 -28.295 1.00 66.25 91 THR A N 1
ATOM 714 C CA . THR A 1 91 ? 8.353 4.686 -29.686 1.00 66.25 91 THR A CA 1
ATOM 715 C C . THR A 1 91 ? 7.638 5.616 -30.667 1.00 66.25 91 THR A C 1
ATOM 717 O O . THR A 1 91 ? 8.277 6.150 -31.571 1.00 66.25 91 THR A O 1
ATOM 720 N N . ALA A 1 92 ? 6.333 5.849 -30.498 1.00 69.31 92 ALA A N 1
ATOM 721 C CA . ALA A 1 92 ? 5.574 6.733 -31.382 1.00 69.31 92 ALA A CA 1
ATOM 722 C C . ALA A 1 92 ? 6.013 8.201 -31.269 1.00 69.31 92 ALA A C 1
ATOM 724 O O . ALA A 1 92 ? 5.946 8.932 -32.257 1.00 69.31 92 ALA A O 1
ATOM 725 N N . PHE A 1 93 ? 6.467 8.635 -30.088 1.00 66.00 93 PHE A N 1
ATOM 726 C CA . PHE A 1 93 ? 6.881 10.016 -29.853 1.00 66.00 93 PHE A CA 1
ATOM 727 C C . PHE A 1 93 ? 8.379 10.271 -30.018 1.00 66.00 93 PHE A C 1
ATOM 729 O O . PHE A 1 93 ? 8.753 11.421 -30.238 1.00 66.00 93 PHE A O 1
ATOM 736 N N . ALA A 1 94 ? 9.223 9.234 -29.996 1.00 69.25 94 ALA A N 1
ATOM 737 C CA . ALA A 1 94 ? 10.674 9.365 -30.147 1.00 69.25 94 ALA A CA 1
ATOM 738 C C . ALA A 1 94 ? 11.118 10.230 -31.352 1.00 69.25 94 ALA A C 1
ATOM 740 O O . ALA A 1 94 ? 12.009 11.056 -31.160 1.00 69.25 94 ALA A O 1
ATOM 741 N N . PRO A 1 95 ? 10.495 10.154 -32.552 1.00 71.12 95 PRO A N 1
ATOM 742 C CA . PRO A 1 95 ? 10.870 11.006 -33.689 1.00 71.12 95 PRO A CA 1
ATOM 743 C C . PRO A 1 95 ? 10.570 12.503 -33.506 1.00 71.12 95 PRO A C 1
ATOM 745 O O . PRO A 1 95 ? 11.051 13.325 -34.285 1.00 71.12 95 PRO A O 1
ATOM 748 N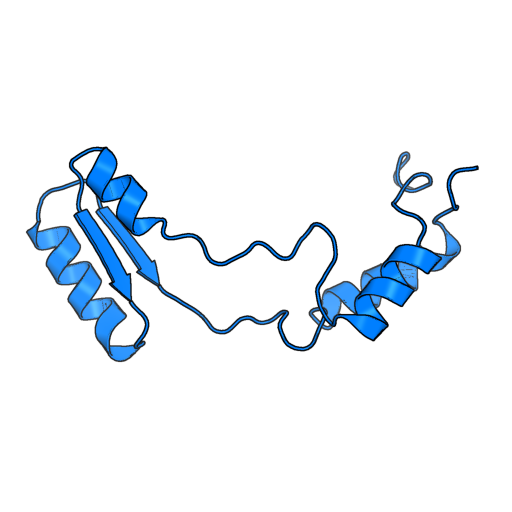 N . TYR A 1 96 ? 9.735 12.862 -32.529 1.00 69.25 96 TYR A N 1
ATOM 749 C CA . TYR A 1 96 ? 9.264 14.230 -32.299 1.00 69.25 96 TYR A CA 1
ATOM 750 C C . TYR A 1 96 ? 9.959 14.920 -31.120 1.00 69.25 96 TYR A C 1
ATOM 752 O O . TYR A 1 96 ? 9.827 16.135 -30.961 1.00 69.25 96 TYR A O 1
ATOM 760 N N . CYS A 1 97 ? 10.703 14.170 -30.310 1.00 65.88 97 CYS A N 1
ATOM 761 C CA . CYS A 1 97 ? 11.481 14.700 -29.199 1.00 65.88 97 CYS A CA 1
ATOM 762 C C . CYS A 1 97 ? 12.861 15.158 -29.697 1.00 65.88 97 CYS A C 1
ATOM 764 O O . CYS A 1 97 ? 13.483 14.487 -30.520 1.00 65.88 97 CYS A O 1
ATOM 766 N N . ARG A 1 98 ? 13.361 16.290 -29.193 1.00 63.03 98 ARG A N 1
ATOM 767 C CA . ARG A 1 98 ? 14.739 16.736 -29.439 1.00 63.03 98 ARG A CA 1
ATOM 768 C C . ARG A 1 98 ? 15.528 16.699 -28.145 1.00 63.03 98 ARG A C 1
ATOM 770 O O . ARG A 1 98 ? 14.987 16.961 -27.075 1.00 63.03 98 ARG A O 1
ATOM 777 N N . ASP A 1 99 ? 16.815 16.404 -28.260 1.00 62.69 99 ASP A N 1
ATOM 778 C CA . ASP A 1 99 ? 17.735 16.613 -27.155 1.00 62.69 99 ASP A CA 1
ATOM 779 C C . ASP A 1 99 ? 17.861 18.121 -26.891 1.00 62.69 99 ASP A C 1
ATOM 781 O O . ASP A 1 99 ? 17.971 18.914 -27.827 1.00 62.69 99 ASP A O 1
ATOM 785 N N . TYR A 1 100 ? 17.838 18.526 -25.621 1.00 59.38 100 TYR A N 1
ATOM 786 C CA . TYR A 1 100 ? 18.245 19.878 -25.244 1.00 59.38 100 TYR A CA 1
ATOM 787 C C . TYR A 1 100 ? 19.739 20.058 -25.546 1.00 59.38 100 TYR A C 1
ATOM 789 O O . TYR A 1 100 ? 20.535 19.203 -25.134 1.00 59.38 100 TYR A O 1
ATOM 797 N N . GLU A 1 101 ? 20.097 21.135 -26.254 1.00 56.81 101 GLU A N 1
ATOM 798 C CA . GLU A 1 101 ? 21.490 21.579 -26.446 1.00 56.81 101 GLU A CA 1
ATOM 799 C C . GLU A 1 101 ? 22.151 21.947 -25.114 1.00 56.81 101 GLU A C 1
ATOM 801 O O . GLU A 1 101 ? 21.500 22.632 -24.290 1.00 56.81 101 GLU A O 1
#

pLDDT: mean 77.92, std 17.86, range [41.56, 98.62]

Organism: NCBI:txid1076179

InterPro domains:
  IPR011766 Thiamine pyrophosphate enzyme, TPP-binding [PF02775] (26-72)
  IPR029061 Thiamin diphosphate-binding fold [SSF52518] (15-76)